Protein AF-A0A6N0HW09-F1 (afdb_monomer)

Organism: NCBI:txid2738883

Radius of gyration: 16.83 Å; Cα contacts (8 Å, |Δi|>4): 4; chains: 1; bounding box: 37×16×58 Å

Secondary structure (DSSP, 8-state):
-PPPPHHHHHHHHHHHHHHHHHHHHHHHHHHHHH-TT--TTHHHHHHHHHHHHHHHHHHHHHHHT-

Solvent-accessible surface area (backbone atoms only — not comparable to full-atom values): 3976 Å² total; per-residue (Å²): 135,85,75,78,64,75,63,55,64,51,48,54,52,51,50,52,52,50,52,49,52,51,55,62,47,50,56,60,51,50,57,49,73,69,39,96,87,50,70,87,60,55,68,54,54,52,52,48,51,52,52,51,49,51,51,53,50,54,56,52,58,63,58,76,79,110

Foldseek 3Di:
DPDDPPVVVVVVVVVVVVVVVVVVVVVVLVVLVPDPVHDPCSVVVVVVVVVVVVVVVVVVVVVVVD

Structure (mmCIF, N/CA/C/O backbone):
data_AF-A0A6N0HW09-F1
#
_entry.id   AF-A0A6N0HW09-F1
#
loop_
_atom_site.group_PDB
_atom_site.id
_atom_site.type_symbol
_atom_site.label_atom_id
_atom_site.label_alt_id
_atom_site.label_comp_id
_atom_site.label_asym_id
_atom_site.label_entity_id
_atom_site.label_seq_id
_atom_site.pdbx_PDB_ins_code
_atom_site.Cartn_x
_atom_site.Cartn_y
_atom_site.Cartn_z
_atom_site.occupancy
_atom_site.B_iso_or_equiv
_atom_site.auth_seq_id
_atom_site.auth_comp_id
_atom_site.auth_asym_id
_atom_site.auth_atom_id
_atom_site.pdbx_PDB_model_num
ATOM 1 N N . MET A 1 1 ? -4.010 -10.952 39.423 1.00 51.53 1 MET A N 1
ATOM 2 C CA . MET A 1 1 ? -3.568 -11.263 38.051 1.00 51.53 1 MET A CA 1
ATOM 3 C C . MET A 1 1 ? -4.643 -10.739 37.116 1.00 51.53 1 MET A C 1
ATOM 5 O O . MET A 1 1 ? -5.600 -11.455 36.850 1.00 51.53 1 MET A O 1
ATOM 9 N N . ASP A 1 2 ? -4.537 -9.479 36.702 1.00 54.59 2 ASP A N 1
ATOM 10 C CA . ASP A 1 2 ? -5.361 -8.947 35.616 1.00 54.59 2 ASP A CA 1
ATOM 11 C C . ASP A 1 2 ? -4.896 -9.601 34.317 1.00 54.59 2 ASP A C 1
ATOM 13 O O . ASP A 1 2 ? -3.708 -9.579 33.989 1.00 54.59 2 ASP A O 1
ATOM 17 N N . SER A 1 3 ? -5.813 -10.287 33.639 1.00 59.75 3 SER A N 1
ATOM 18 C CA . SER A 1 3 ? -5.518 -10.910 32.351 1.00 59.75 3 SER A CA 1
ATOM 19 C C . SER A 1 3 ? -5.361 -9.792 31.318 1.00 59.75 3 SER A C 1
ATOM 21 O O . SER A 1 3 ? -6.236 -8.924 31.268 1.00 59.75 3 SER A O 1
ATOM 23 N N . PRO A 1 4 ? -4.271 -9.762 30.526 1.00 60.97 4 PRO A N 1
ATOM 24 C CA . PRO A 1 4 ? -4.126 -8.772 29.468 1.00 60.97 4 PRO A CA 1
ATOM 25 C C . PRO A 1 4 ? -5.314 -8.922 28.510 1.00 60.97 4 PRO A C 1
ATOM 27 O O . PRO A 1 4 ? -5.698 -10.058 28.202 1.00 60.97 4 PRO A O 1
ATOM 30 N N . PRO A 1 5 ? -5.959 -7.823 28.102 1.00 60.47 5 PRO A N 1
ATOM 31 C CA . PRO A 1 5 ? -7.172 -7.890 27.313 1.00 60.47 5 PRO A CA 1
ATOM 32 C C . PRO A 1 5 ? -6.891 -8.634 25.992 1.00 60.47 5 PRO A C 1
ATOM 34 O O . PRO A 1 5 ? -5.941 -8.365 25.261 1.00 60.47 5 PRO A O 1
ATOM 37 N N . GLU A 1 6 ? -7.715 -9.646 25.707 1.00 62.09 6 GLU A N 1
ATOM 38 C CA . GLU A 1 6 ? -7.590 -10.591 24.578 1.00 62.09 6 GLU A CA 1
ATOM 39 C C . GLU A 1 6 ? -7.494 -9.900 23.193 1.00 62.09 6 GLU A C 1
ATOM 41 O O . GLU A 1 6 ? -7.045 -10.474 22.195 1.00 62.09 6 GLU A O 1
ATOM 46 N N . ASN A 1 7 ? -7.904 -8.632 23.133 1.00 62.66 7 ASN A N 1
ATOM 47 C CA . ASN A 1 7 ? -7.872 -7.777 21.954 1.00 62.66 7 ASN A CA 1
ATOM 48 C C . ASN A 1 7 ? -6.449 -7.353 21.542 1.00 62.66 7 ASN A C 1
ATOM 50 O O . ASN A 1 7 ? -6.203 -7.221 20.342 1.00 62.66 7 ASN A O 1
ATOM 54 N N . GLU A 1 8 ? -5.508 -7.198 22.478 1.00 62.03 8 GLU A N 1
ATOM 55 C CA . GLU A 1 8 ? -4.125 -6.792 22.184 1.00 62.03 8 GLU A CA 1
ATOM 56 C C . GLU A 1 8 ? -3.411 -7.859 21.351 1.00 62.03 8 GLU A C 1
ATOM 58 O O . GLU A 1 8 ? -2.886 -7.563 20.279 1.00 62.03 8 GLU A O 1
ATOM 63 N N . GLN A 1 9 ? -3.530 -9.133 21.745 1.00 65.62 9 GLN A N 1
ATOM 64 C CA . GLN A 1 9 ? -2.953 -10.253 20.989 1.00 65.62 9 GLN A CA 1
ATOM 65 C C . GLN A 1 9 ? -3.544 -10.372 19.578 1.00 65.62 9 GLN A C 1
ATOM 67 O O . GLN A 1 9 ? -2.858 -10.765 18.630 1.00 65.62 9 GLN A O 1
ATOM 72 N N . THR A 1 10 ? -4.824 -10.027 19.423 1.00 69.88 10 THR A N 1
ATOM 73 C CA . THR A 1 10 ? -5.494 -10.046 18.121 1.00 69.88 10 THR A CA 1
ATOM 74 C C . THR A 1 10 ? -4.981 -8.918 17.226 1.00 69.88 10 THR A C 1
ATOM 76 O O . THR A 1 10 ? -4.704 -9.157 16.049 1.00 69.88 10 THR A O 1
ATOM 79 N N . ILE A 1 11 ? -4.799 -7.711 17.772 1.00 73.62 11 ILE A N 1
ATOM 80 C CA . ILE A 1 11 ? -4.254 -6.561 17.039 1.00 73.62 11 ILE A CA 1
ATOM 81 C C . ILE A 1 11 ? -2.804 -6.821 16.637 1.00 73.62 11 ILE A C 1
ATOM 83 O O . ILE A 1 11 ? -2.487 -6.669 15.459 1.00 73.62 11 ILE A O 1
ATOM 87 N N . ASP A 1 12 ? -1.954 -7.295 17.550 1.00 76.94 12 ASP A N 1
ATOM 88 C CA . ASP A 1 12 ? -0.560 -7.642 17.250 1.00 76.94 12 ASP A CA 1
ATOM 89 C C . ASP A 1 12 ? -0.466 -8.650 16.105 1.00 76.94 12 ASP A C 1
ATOM 91 O O . ASP A 1 12 ? 0.288 -8.470 15.146 1.00 76.94 12 ASP A O 1
ATOM 95 N N . ARG A 1 13 ? -1.300 -9.694 16.140 1.00 77.81 13 ARG A N 1
ATOM 96 C CA . ARG A 1 13 ? -1.329 -10.705 15.081 1.00 77.81 13 ARG A CA 1
ATOM 97 C C . ARG A 1 13 ? -1.775 -10.126 13.740 1.00 77.81 13 ARG A C 1
ATOM 99 O O . ARG A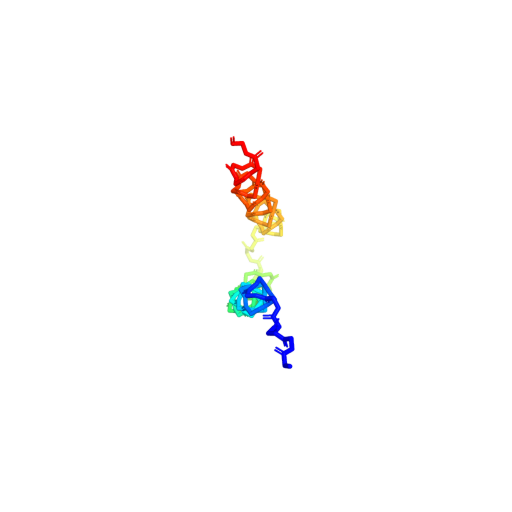 1 13 ? -1.201 -10.470 12.708 1.00 77.81 13 ARG A O 1
ATOM 106 N N . VAL A 1 14 ? -2.780 -9.251 13.734 1.00 78.50 14 VAL A N 1
ATOM 107 C CA . VAL A 1 14 ? -3.249 -8.570 12.518 1.00 78.50 14 VAL A CA 1
ATOM 108 C C . VAL A 1 14 ? -2.172 -7.633 11.970 1.00 78.50 14 VAL A C 1
ATOM 110 O O . VAL A 1 14 ? -1.945 -7.632 10.762 1.00 78.50 14 VAL A O 1
ATOM 113 N N . VAL A 1 15 ? -1.471 -6.896 12.834 1.00 81.00 15 VAL A N 1
ATOM 114 C CA . VAL A 1 15 ? -0.368 -5.997 12.463 1.00 81.00 15 VAL A CA 1
ATOM 115 C C . VAL A 1 15 ? 0.803 -6.784 11.880 1.00 81.00 15 VAL A C 1
ATOM 117 O O . VAL A 1 15 ? 1.313 -6.408 10.828 1.00 81.00 15 VAL A O 1
ATOM 120 N N . ILE A 1 16 ? 1.184 -7.910 12.488 1.00 83.25 16 ILE A N 1
ATOM 121 C CA . ILE A 1 16 ? 2.254 -8.783 11.985 1.00 83.25 16 ILE A 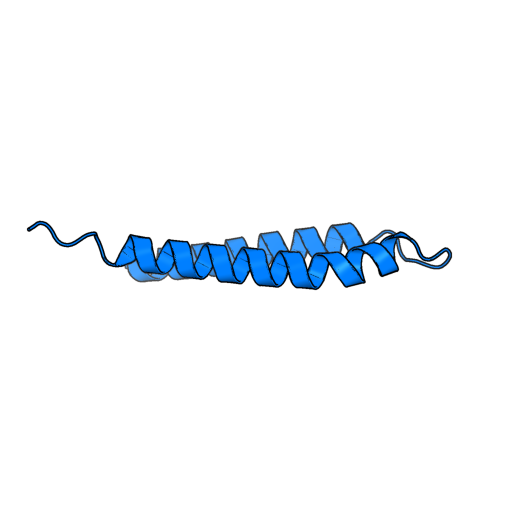CA 1
ATOM 122 C C . ILE A 1 16 ? 1.882 -9.377 10.624 1.00 83.25 16 ILE A C 1
ATOM 124 O O . ILE A 1 16 ? 2.700 -9.345 9.710 1.00 83.25 16 ILE A O 1
ATOM 128 N N . ILE A 1 17 ? 0.657 -9.886 10.450 1.00 80.81 17 ILE A N 1
ATOM 129 C CA . ILE A 1 17 ? 0.203 -10.429 9.158 1.00 80.81 17 ILE A CA 1
ATOM 130 C C . ILE A 1 17 ? 0.144 -9.320 8.103 1.00 80.81 17 ILE A C 1
ATOM 132 O O . ILE A 1 17 ? 0.568 -9.532 6.969 1.00 80.81 17 ILE A O 1
ATOM 136 N N . PHE A 1 18 ? -0.341 -8.131 8.465 1.00 80.94 18 PHE A N 1
ATOM 137 C CA . PHE A 1 18 ? -0.383 -6.977 7.572 1.00 80.94 18 PHE A CA 1
ATOM 138 C C . PHE A 1 18 ? 1.022 -6.553 7.134 1.00 80.94 18 PHE A C 1
ATOM 140 O O . PHE A 1 18 ? 1.269 -6.412 5.939 1.00 80.94 18 PHE A O 1
ATOM 147 N N . LEU A 1 19 ? 1.954 -6.419 8.082 1.00 81.69 19 LEU A N 1
ATOM 14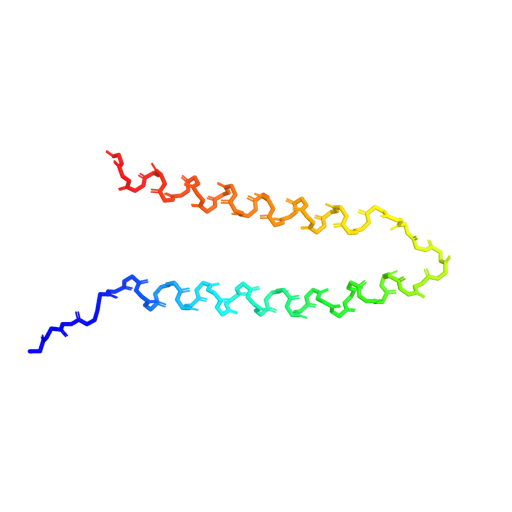8 C CA . LEU A 1 19 ? 3.358 -6.120 7.810 1.00 81.69 19 LEU A CA 1
ATOM 149 C C . LEU A 1 19 ? 4.005 -7.209 6.960 1.00 81.69 19 LEU A C 1
ATOM 151 O O . LEU A 1 19 ? 4.719 -6.885 6.022 1.00 81.69 19 LEU A O 1
ATOM 155 N N . PHE A 1 20 ? 3.729 -8.482 7.237 1.00 82.56 20 PHE A N 1
ATOM 156 C CA . PHE A 1 20 ? 4.267 -9.605 6.476 1.00 82.56 20 PHE A CA 1
ATOM 157 C C . PHE A 1 20 ? 3.785 -9.587 5.024 1.00 82.56 20 PHE A C 1
ATOM 159 O O . PHE A 1 20 ? 4.590 -9.705 4.105 1.00 82.56 20 PHE A O 1
ATOM 166 N N . VAL A 1 21 ? 2.487 -9.370 4.805 1.00 80.88 21 VAL A N 1
ATOM 167 C CA . VAL A 1 21 ? 1.906 -9.218 3.465 1.00 80.88 21 VAL A CA 1
ATOM 168 C C . VAL A 1 21 ? 2.495 -7.993 2.765 1.00 80.88 21 VAL A C 1
ATOM 170 O O . VAL A 1 21 ? 2.904 -8.093 1.613 1.00 80.88 21 VAL A O 1
ATOM 173 N N . LEU A 1 22 ? 2.613 -6.859 3.459 1.00 78.75 22 LEU A N 1
ATOM 174 C CA . LEU A 1 22 ? 3.218 -5.643 2.915 1.00 78.75 22 LEU A CA 1
ATOM 175 C C . LEU A 1 22 ? 4.682 -5.869 2.512 1.00 78.75 22 LEU A C 1
ATOM 177 O O . LEU A 1 22 ? 5.100 -5.427 1.445 1.00 78.75 22 LEU A O 1
ATOM 181 N N . PHE A 1 23 ? 5.440 -6.596 3.332 1.00 79.62 23 PHE A N 1
ATOM 182 C CA . PHE A 1 23 ? 6.837 -6.938 3.079 1.00 79.62 23 PHE A CA 1
ATOM 183 C C . PHE A 1 23 ? 6.978 -7.889 1.887 1.00 79.62 23 PHE A C 1
ATOM 185 O O . PHE A 1 23 ? 7.845 -7.694 1.036 1.00 79.62 23 PHE A O 1
ATOM 192 N N . LEU A 1 24 ? 6.083 -8.877 1.782 1.00 78.25 24 LEU A N 1
ATOM 193 C CA . LEU A 1 24 ? 6.043 -9.817 0.664 1.00 78.25 24 LEU A CA 1
ATOM 194 C C . LEU A 1 24 ? 5.690 -9.112 -0.649 1.00 78.25 24 LEU A C 1
ATOM 196 O O . LEU A 1 24 ? 6.257 -9.431 -1.689 1.00 78.25 24 LEU A O 1
ATOM 200 N N . LEU A 1 25 ? 4.784 -8.130 -0.600 1.00 71.38 25 LEU A N 1
ATOM 201 C CA . LEU A 1 25 ? 4.420 -7.324 -1.762 1.00 71.38 25 LEU A CA 1
ATOM 202 C C . LEU A 1 25 ? 5.492 -6.288 -2.121 1.00 71.38 25 LEU A C 1
ATOM 204 O O . LEU A 1 25 ? 5.595 -5.927 -3.288 1.00 71.38 25 LEU A O 1
ATOM 208 N N . ILE A 1 26 ? 6.330 -5.848 -1.179 1.00 70.31 26 ILE A N 1
ATOM 209 C CA . ILE A 1 26 ? 7.385 -4.852 -1.425 1.00 70.31 26 ILE A CA 1
ATOM 210 C C . ILE A 1 26 ? 8.420 -5.326 -2.457 1.00 70.31 26 ILE A C 1
ATOM 212 O O . ILE A 1 26 ? 8.942 -4.508 -3.213 1.00 70.31 26 ILE A O 1
ATOM 216 N N . SER A 1 27 ? 8.692 -6.634 -2.519 1.00 67.00 27 SER A N 1
ATOM 217 C CA . SER A 1 27 ? 9.648 -7.232 -3.460 1.00 67.00 27 SER A CA 1
ATOM 218 C C . SER A 1 27 ? 9.187 -7.153 -4.927 1.00 67.00 27 SER A C 1
ATOM 220 O O . SER A 1 27 ? 9.905 -6.531 -5.710 1.00 67.00 27 SER A O 1
ATOM 222 N N . PRO A 1 28 ? 8.006 -7.673 -5.323 1.00 67.12 28 PRO A N 1
ATOM 223 C CA . PRO A 1 28 ? 7.505 -7.519 -6.688 1.00 67.12 28 PRO A CA 1
ATOM 224 C C . PRO A 1 28 ? 7.163 -6.062 -7.012 1.00 67.12 28 PRO A C 1
ATOM 226 O O . PRO A 1 28 ? 7.339 -5.640 -8.147 1.00 67.12 28 PRO A O 1
ATOM 229 N N . LEU A 1 29 ? 6.746 -5.255 -6.028 1.00 68.00 29 LEU A N 1
ATOM 230 C CA . LEU A 1 29 ? 6.532 -3.815 -6.215 1.00 68.00 29 LEU A CA 1
ATOM 231 C C . LEU A 1 29 ? 7.779 -3.094 -6.725 1.00 68.00 29 LEU A C 1
ATOM 233 O O . LEU A 1 29 ? 7.663 -2.198 -7.557 1.00 68.00 29 LEU A O 1
ATOM 237 N N . ARG A 1 30 ? 8.953 -3.465 -6.206 1.00 64.25 30 ARG A N 1
ATOM 238 C CA . ARG A 1 30 ? 10.236 -2.873 -6.594 1.00 64.25 30 ARG A CA 1
ATOM 239 C C . ARG A 1 30 ? 10.634 -3.261 -8.010 1.00 64.25 30 ARG A C 1
ATOM 241 O O . ARG A 1 30 ? 11.114 -2.409 -8.747 1.00 64.25 30 ARG A O 1
ATOM 248 N N . ASP A 1 31 ? 10.414 -4.524 -8.355 1.00 64.81 31 ASP A N 1
ATOM 249 C CA . ASP A 1 31 ? 10.723 -5.083 -9.674 1.00 64.81 31 ASP A CA 1
ATOM 250 C C . ASP A 1 31 ? 9.833 -4.457 -10.754 1.00 64.81 31 ASP A C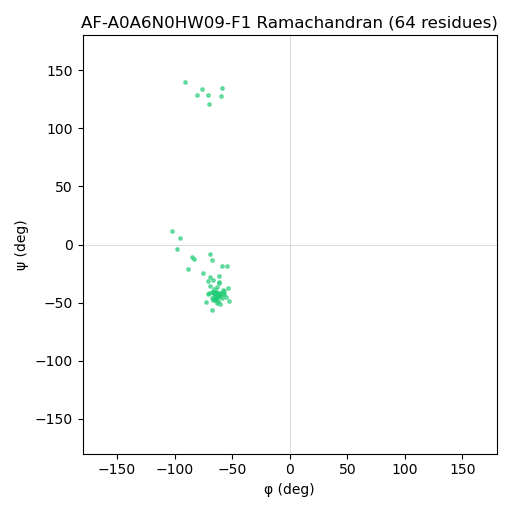 1
ATOM 252 O O . ASP A 1 31 ? 10.295 -4.044 -11.811 1.00 64.81 31 ASP A O 1
ATOM 256 N N . ILE A 1 32 ? 8.556 -4.268 -10.417 1.00 63.56 32 ILE A N 1
ATOM 257 C CA . ILE A 1 32 ? 7.583 -3.550 -11.232 1.00 63.56 32 ILE A CA 1
ATOM 258 C C .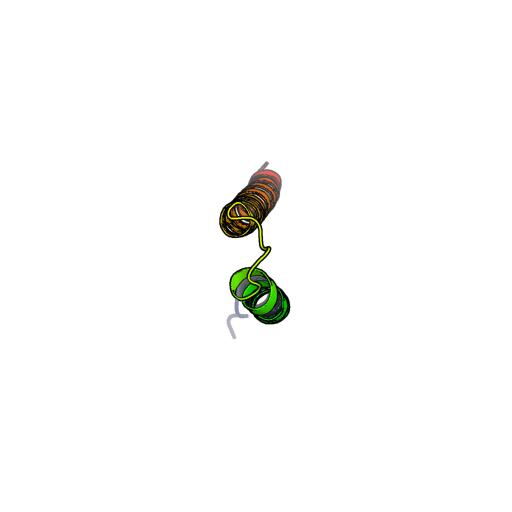 ILE A 1 32 ? 8.031 -2.083 -11.385 1.00 63.56 32 ILE A C 1
ATOM 260 O O . ILE A 1 32 ? 8.171 -1.598 -12.496 1.00 63.56 32 ILE A O 1
ATOM 264 N N . TRP A 1 33 ? 8.374 -1.376 -10.305 1.00 61.72 33 TRP A N 1
ATOM 265 C CA . TRP A 1 33 ? 8.821 0.027 -10.382 1.00 61.72 33 TRP A CA 1
ATOM 266 C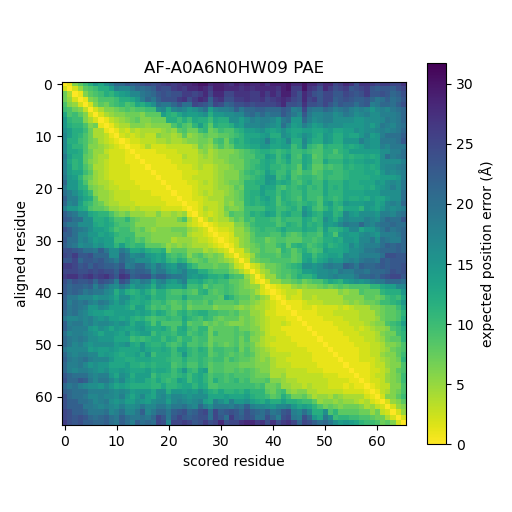 C . TRP A 1 33 ? 10.105 0.275 -11.189 1.00 61.72 33 TRP A C 1
ATOM 268 O O . TRP A 1 33 ? 10.284 1.387 -11.682 1.00 61.72 33 TRP A O 1
ATOM 278 N N . ALA A 1 34 ? 11.003 -0.707 -11.280 1.00 63.25 34 ALA A N 1
ATOM 279 C CA . ALA A 1 34 ? 12.315 -0.558 -11.911 1.00 63.25 34 ALA A CA 1
ATOM 280 C C . ALA A 1 34 ? 12.37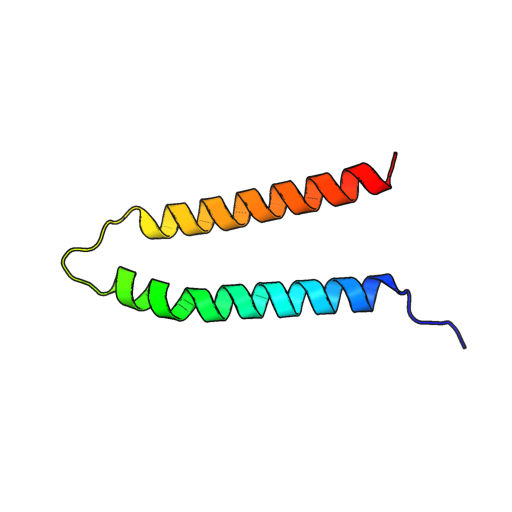3 -1.066 -13.362 1.00 63.25 34 ALA A C 1
ATOM 282 O O . ALA A 1 34 ? 13.412 -0.924 -14.004 1.00 63.25 34 ALA A O 1
ATOM 283 N N . ALA A 1 35 ? 11.293 -1.656 -13.879 1.00 64.12 35 ALA A N 1
ATOM 284 C CA . ALA A 1 35 ? 11.238 -2.112 -15.260 1.00 64.12 35 ALA A CA 1
ATOM 285 C C . ALA A 1 35 ? 10.935 -0.940 -16.216 1.00 64.12 35 ALA A C 1
ATOM 287 O O . ALA A 1 35 ? 9.959 -0.214 -16.032 1.00 64.12 35 ALA A O 1
ATOM 288 N N . ASP A 1 36 ? 11.756 -0.783 -17.260 1.00 61.91 36 ASP A N 1
ATOM 289 C CA . ASP A 1 36 ? 11.683 0.309 -18.252 1.00 61.91 36 ASP A CA 1
ATOM 290 C C . ASP A 1 36 ? 10.337 0.398 -19.006 1.00 61.91 36 ASP A C 1
ATOM 292 O O . ASP A 1 36 ? 10.005 1.444 -19.558 1.00 61.91 36 ASP A O 1
ATOM 296 N N . ASP A 1 37 ? 9.539 -0.674 -19.003 1.00 64.25 37 ASP A N 1
ATOM 297 C CA . ASP A 1 37 ? 8.251 -0.773 -19.711 1.00 64.25 37 ASP A CA 1
ATOM 298 C C . ASP A 1 37 ? 7.035 -0.612 -18.773 1.00 64.25 37 ASP A C 1
ATOM 300 O O . ASP A 1 37 ? 5.895 -0.944 -19.113 1.00 64.25 37 ASP A O 1
ATOM 304 N N . ASN A 1 38 ? 7.267 -0.174 -17.530 1.00 60.84 38 ASN A N 1
ATOM 305 C CA . ASN A 1 38 ? 6.302 -0.401 -16.467 1.00 60.84 38 ASN A CA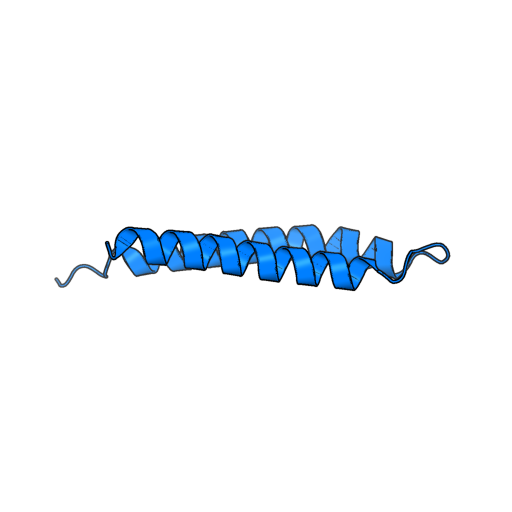 1
ATOM 306 C C . ASN A 1 38 ? 5.253 0.717 -16.274 1.00 60.84 38 ASN A C 1
ATOM 308 O O . ASN A 1 38 ? 5.578 1.910 -16.282 1.00 60.84 38 ASN A O 1
ATOM 312 N N . PRO A 1 39 ? 3.977 0.366 -16.009 1.00 65.19 39 PRO A N 1
ATOM 313 C CA . PRO A 1 39 ? 2.902 1.336 -15.912 1.00 65.19 39 PRO A CA 1
ATOM 314 C C . PRO A 1 39 ? 2.894 2.131 -14.600 1.00 65.19 39 PRO A C 1
ATOM 316 O O . PRO A 1 39 ? 2.900 1.596 -13.491 1.00 65.19 39 PRO A O 1
ATOM 319 N N . TRP A 1 40 ? 2.736 3.446 -14.731 1.00 69.19 40 TRP A N 1
ATOM 320 C CA . TRP A 1 40 ? 2.813 4.433 -13.650 1.00 69.19 40 TRP A CA 1
ATOM 321 C C . TRP A 1 40 ? 1.644 4.349 -12.648 1.00 69.19 40 TRP A C 1
ATOM 323 O O . TRP A 1 40 ? 1.651 5.009 -11.610 1.00 69.19 40 TRP A O 1
ATOM 333 N N . TYR A 1 41 ? 0.623 3.535 -12.937 1.00 72.19 41 TYR A N 1
ATOM 334 C CA . TYR A 1 41 ? -0.574 3.386 -12.104 1.00 72.19 41 TYR A CA 1
ATOM 335 C C . TYR A 1 41 ? -0.419 2.369 -10.958 1.00 72.19 41 TYR A C 1
ATOM 337 O O . TYR A 1 41 ? -1.263 2.309 -10.065 1.00 72.19 41 TYR A O 1
ATOM 345 N N . VAL A 1 42 ? 0.648 1.569 -10.947 1.00 72.56 42 VAL A N 1
ATOM 346 C CA . VAL A 1 42 ? 0.937 0.569 -9.901 1.00 72.56 42 VAL A CA 1
ATOM 347 C C . VAL A 1 42 ? 0.921 1.146 -8.474 1.00 72.56 42 VAL A C 1
ATOM 349 O O . VAL A 1 42 ? 0.225 0.576 -7.630 1.00 72.56 42 VAL A O 1
ATOM 352 N N . PRO A 1 43 ? 1.597 2.275 -8.162 1.00 72.81 43 PRO A N 1
ATOM 353 C CA . PRO A 1 43 ? 1.480 2.924 -6.851 1.00 72.81 43 PRO A CA 1
ATOM 354 C C . PRO A 1 43 ? 0.027 3.213 -6.454 1.00 72.81 43 PRO A C 1
ATOM 356 O O . PRO A 1 43 ? -0.346 3.023 -5.297 1.00 72.81 43 PRO A O 1
ATOM 359 N N . TYR A 1 44 ? -0.822 3.602 -7.407 1.00 77.25 44 TYR A N 1
ATOM 360 C CA . TYR A 1 44 ? -2.230 3.893 -7.142 1.00 77.25 44 TYR A CA 1
ATOM 361 C C . TYR A 1 44 ? -3.031 2.633 -6.797 1.00 77.25 44 TYR A C 1
ATOM 363 O O . TYR A 1 44 ? -3.891 2.696 -5.923 1.00 77.25 44 TYR A O 1
ATOM 371 N N . LEU A 1 45 ? -2.729 1.480 -7.407 1.00 77.75 45 LEU A N 1
ATOM 372 C CA . LEU A 1 45 ? -3.353 0.196 -7.051 1.00 77.75 45 LEU A CA 1
ATOM 373 C C . LEU A 1 45 ? -3.029 -0.233 -5.615 1.00 77.75 45 LEU A C 1
ATOM 375 O O . LEU A 1 45 ? -3.899 -0.763 -4.926 1.00 77.75 45 LEU A O 1
ATOM 379 N N . ILE A 1 46 ? -1.811 0.036 -5.142 1.00 76.06 46 ILE A N 1
ATOM 380 C CA . ILE A 1 46 ? -1.407 -0.243 -3.754 1.00 76.06 46 ILE A CA 1
ATOM 381 C C . ILE A 1 46 ? -2.171 0.657 -2.789 1.00 76.06 46 ILE A C 1
ATOM 383 O O . ILE A 1 46 ? -2.731 0.168 -1.809 1.00 76.06 46 ILE A O 1
ATOM 387 N N . TRP A 1 47 ? -2.265 1.953 -3.094 1.00 81.06 47 TRP A N 1
ATOM 388 C CA . TRP A 1 47 ? -3.098 2.877 -2.325 1.00 81.06 47 TRP A CA 1
ATOM 389 C C . TRP A 1 47 ? -4.560 2.424 -2.282 1.00 81.06 47 TRP A C 1
ATOM 391 O O . TRP A 1 47 ? -5.172 2.427 -1.215 1.00 81.06 47 TRP A O 1
ATOM 401 N N . LEU A 1 48 ? -5.102 1.955 -3.408 1.00 84.12 48 LEU A N 1
ATOM 402 C CA . LEU A 1 48 ? -6.462 1.424 -3.485 1.00 84.12 48 LEU A CA 1
ATOM 403 C C . LEU A 1 48 ? -6.624 0.169 -2.614 1.00 84.12 48 LEU A C 1
ATOM 405 O O . LEU A 1 48 ? -7.600 0.060 -1.874 1.00 84.12 48 LEU A O 1
ATOM 409 N N . ALA A 1 49 ? -5.652 -0.744 -2.636 1.00 80.81 49 ALA A N 1
ATOM 410 C CA . ALA A 1 49 ? -5.655 -1.938 -1.796 1.00 80.81 49 ALA A CA 1
ATOM 411 C C . ALA A 1 49 ? -5.617 -1.591 -0.298 1.00 80.81 49 ALA A C 1
ATOM 413 O O . ALA A 1 49 ? -6.393 -2.160 0.471 1.00 80.81 49 ALA A O 1
ATOM 414 N N . ILE A 1 50 ? -4.782 -0.624 0.105 1.00 82.00 50 ILE A N 1
ATOM 415 C CA . ILE A 1 50 ? -4.699 -0.125 1.488 1.00 82.00 50 ILE A CA 1
ATOM 416 C C . ILE A 1 50 ? -6.045 0.463 1.923 1.00 82.00 50 ILE A C 1
ATOM 418 O O . ILE A 1 50 ? -6.583 0.069 2.958 1.00 82.00 50 ILE A O 1
ATOM 422 N N . ILE A 1 51 ? -6.620 1.363 1.118 1.00 83.44 51 ILE A N 1
ATOM 423 C CA . ILE A 1 51 ? -7.907 2.012 1.412 1.00 83.44 51 ILE A CA 1
ATOM 424 C C . ILE A 1 51 ? -9.030 0.973 1.494 1.00 83.44 51 ILE A C 1
ATOM 426 O O . ILE A 1 51 ? -9.847 1.012 2.413 1.00 83.44 51 ILE A O 1
ATOM 430 N N . PHE A 1 52 ? -9.061 0.009 0.573 1.00 85.69 52 PHE A N 1
ATOM 431 C CA . PHE A 1 52 ? -10.055 -1.061 0.569 1.00 85.69 52 PHE A CA 1
ATOM 432 C C . PHE A 1 52 ? -9.953 -1.949 1.816 1.00 85.69 52 PHE A C 1
ATOM 434 O O . PHE A 1 52 ? -10.974 -2.286 2.420 1.00 85.69 52 PHE A O 1
ATOM 441 N N . PHE A 1 53 ? -8.735 -2.304 2.237 1.00 80.06 53 PHE A N 1
ATOM 442 C CA . PHE A 1 53 ? -8.515 -3.083 3.455 1.00 80.06 53 PHE A CA 1
ATOM 443 C C . PHE A 1 53 ? -8.913 -2.309 4.710 1.00 80.06 53 PHE A C 1
ATOM 445 O O . PHE A 1 53 ? -9.618 -2.860 5.556 1.00 80.06 53 PHE A O 1
ATOM 452 N N . ALA A 1 54 ? -8.529 -1.034 4.802 1.00 79.88 54 ALA A N 1
ATOM 453 C CA . ALA A 1 54 ? -8.918 -0.156 5.900 1.00 79.88 54 ALA A CA 1
ATOM 454 C C . ALA A 1 54 ? -10.445 -0.028 5.990 1.00 79.88 54 ALA A C 1
ATOM 456 O O . ALA A 1 54 ? -11.023 -0.233 7.056 1.00 79.88 54 ALA A O 1
ATOM 457 N N . TYR A 1 55 ? -11.116 0.195 4.856 1.00 84.00 55 TYR A N 1
ATOM 458 C CA . TYR A 1 55 ? -12.574 0.243 4.785 1.00 84.00 55 TYR A CA 1
ATOM 459 C C . TYR A 1 55 ? -13.219 -1.078 5.221 1.00 84.00 55 TYR A C 1
ATOM 461 O O . TYR A 1 55 ? -14.185 -1.089 5.986 1.00 84.00 55 TYR A O 1
ATOM 469 N N . ARG A 1 56 ? -12.686 -2.217 4.766 1.00 81.75 56 ARG A N 1
ATOM 470 C CA . ARG A 1 56 ? -13.198 -3.540 5.142 1.00 81.75 56 ARG A CA 1
ATOM 471 C C . ARG A 1 56 ? -13.027 -3.812 6.637 1.00 81.75 56 ARG A C 1
ATOM 473 O O . ARG A 1 56 ? -13.938 -4.372 7.248 1.00 81.75 56 ARG A O 1
ATOM 480 N N . LEU A 1 57 ? -11.889 -3.423 7.212 1.00 79.88 57 LEU A N 1
ATOM 481 C CA . LEU A 1 57 ? -11.595 -3.574 8.635 1.00 79.88 57 LEU A CA 1
ATOM 482 C C . LEU A 1 57 ? -12.510 -2.685 9.480 1.00 79.88 57 LEU A C 1
ATOM 484 O O . LEU A 1 57 ? -13.179 -3.181 10.3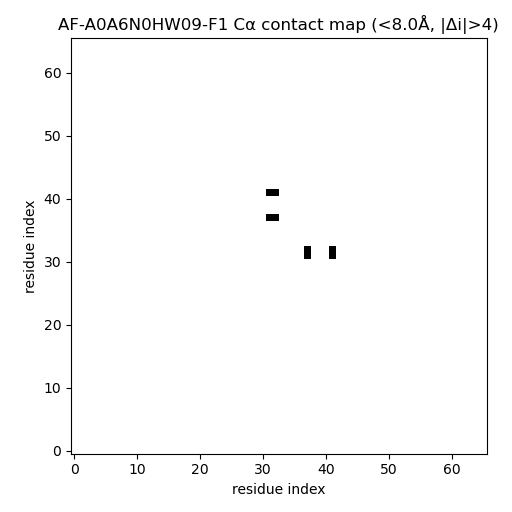84 1.00 79.88 57 LEU A O 1
ATOM 488 N N . GLN A 1 58 ? -12.638 -1.411 9.108 1.00 80.12 58 GLN A N 1
ATOM 489 C CA . GLN A 1 58 ? -13.553 -0.465 9.744 1.00 80.12 58 GLN A CA 1
ATOM 490 C C . GLN A 1 58 ? -15.006 -0.958 9.681 1.00 80.12 58 GLN A C 1
ATOM 492 O O . GLN A 1 58 ? -15.757 -0.841 10.646 1.00 80.12 58 GLN A O 1
ATOM 497 N N . ARG A 1 59 ? -15.409 -1.566 8.559 1.00 79.00 59 ARG A N 1
ATOM 498 C CA . ARG A 1 59 ? -16.747 -2.145 8.398 1.00 79.00 59 ARG A CA 1
ATOM 499 C C . ARG A 1 59 ? -16.974 -3.394 9.249 1.00 79.00 59 ARG A C 1
ATOM 501 O O . ARG A 1 59 ? -18.125 -3.665 9.580 1.00 79.00 59 ARG A O 1
ATOM 508 N N . ARG A 1 60 ? -15.928 -4.162 9.577 1.00 71.81 60 ARG A N 1
ATOM 509 C CA . ARG A 1 60 ? -16.036 -5.275 10.531 1.00 71.81 60 ARG A CA 1
ATOM 510 C C . ARG A 1 60 ? -16.187 -4.766 11.957 1.00 71.81 60 ARG A C 1
ATOM 512 O O . ARG A 1 60 ? -17.153 -5.145 12.591 1.00 71.81 60 ARG A O 1
ATOM 519 N N . MET A 1 61 ? -15.328 -3.846 12.392 1.00 67.94 61 MET A N 1
ATOM 520 C CA . MET A 1 61 ? -15.414 -3.275 13.743 1.00 67.94 61 MET A CA 1
ATOM 521 C C . MET A 1 61 ? -16.773 -2.612 13.995 1.00 67.94 61 MET A C 1
ATOM 523 O O . MET A 1 61 ? -17.412 -2.866 15.003 1.00 67.94 61 MET A O 1
ATOM 527 N N . ARG A 1 62 ? -17.300 -1.865 13.017 1.00 64.56 62 ARG A N 1
ATOM 528 C CA . ARG A 1 62 ? -18.621 -1.224 13.130 1.00 64.56 62 ARG A CA 1
ATOM 529 C C . ARG A 1 62 ? -19.804 -2.207 13.173 1.00 64.56 62 ARG A C 1
ATOM 531 O O . ARG A 1 62 ? -20.924 -1.780 13.426 1.00 64.56 62 ARG A O 1
ATOM 538 N N . ARG A 1 63 ? -19.596 -3.487 12.849 1.00 59.31 63 ARG A N 1
ATOM 539 C CA . ARG A 1 63 ? -20.624 -4.530 12.979 1.00 59.31 63 ARG A CA 1
ATOM 540 C C . ARG A 1 63 ? -20.625 -5.191 14.351 1.00 59.31 63 ARG A C 1
ATOM 542 O O . ARG A 1 63 ? -21.650 -5.762 14.686 1.00 59.31 63 ARG A O 1
ATOM 549 N N . ASP A 1 64 ? -19.528 -5.109 15.098 1.00 55.72 64 ASP A N 1
ATOM 550 C CA . ASP A 1 64 ? -19.433 -5.707 16.432 1.00 55.72 64 ASP A CA 1
ATOM 551 C C . ASP A 1 64 ? -20.046 -4.787 17.517 1.00 55.72 64 ASP A C 1
ATOM 553 O O . ASP A 1 64 ? -20.324 -5.246 18.619 1.00 55.72 64 ASP A O 1
ATOM 557 N N . ASP A 1 65 ? -20.327 -3.518 17.180 1.00 53.38 65 ASP A N 1
ATOM 558 C CA . ASP A 1 65 ? -20.952 -2.505 18.055 1.00 53.38 65 ASP A CA 1
ATOM 559 C C . ASP A 1 65 ? -22.496 -2.370 17.906 1.00 53.38 65 ASP A C 1
ATOM 561 O O . ASP A 1 65 ? -23.081 -1.455 18.493 1.00 53.38 65 ASP A O 1
ATOM 565 N N . LEU A 1 66 ? -23.177 -3.216 17.113 1.00 48.97 66 LEU A N 1
ATOM 566 C CA . LEU A 1 66 ? -24.649 -3.210 16.932 1.00 48.97 66 LEU A CA 1
ATOM 567 C C . LEU A 1 66 ? -25.282 -4.534 17.366 1.00 48.97 66 LEU A C 1
ATOM 569 O O . LEU A 1 66 ? -26.349 -4.468 18.016 1.00 48.97 66 LEU A O 1
#

pLDDT: mean 71.26, std 9.43, range [48.97, 85.69]

Sequence (66 aa):
MDSPPENEQTIDRVVIIFLFVLFLLISPLRDIWAADDNPWYVPYLIWLAIIFFAYRLQRRMRRDDL

Mean predicted aligned error: 11.56 Å